Protein AF-A0A1Q6YM67-F1 (afdb_monomer_lite)

Structure (mmCIF, N/CA/C/O backbone):
data_AF-A0A1Q6YM67-F1
#
_entry.id   AF-A0A1Q6YM67-F1
#
loop_
_atom_site.group_PDB
_atom_site.id
_atom_site.type_symbol
_atom_site.label_atom_id
_atom_site.label_alt_id
_atom_site.label_comp_id
_atom_site.label_asym_id
_atom_site.label_entity_id
_atom_site.label_seq_id
_atom_site.pdbx_PDB_ins_code
_atom_site.Cartn_x
_atom_site.Cartn_y
_atom_site.Cartn_z
_atom_site.occupancy
_atom_site.B_iso_or_equiv
_atom_site.auth_seq_id
_atom_site.auth_comp_id
_atom_site.auth_asym_id
_atom_site.auth_atom_id
_atom_site.pdbx_PDB_model_num
ATOM 1 N N . MET A 1 1 ? -21.376 3.772 9.264 1.00 56.62 1 MET A N 1
ATOM 2 C CA . MET A 1 1 ? -21.130 3.956 7.811 1.00 56.62 1 MET A CA 1
ATOM 3 C C . MET A 1 1 ? -19.648 3.897 7.431 1.00 56.62 1 MET A C 1
ATOM 5 O O . MET A 1 1 ? -19.323 3.268 6.432 1.00 56.62 1 MET A O 1
ATOM 9 N N . THR A 1 2 ? -18.739 4.463 8.229 1.00 63.72 2 THR A N 1
ATOM 10 C CA . THR A 1 2 ? -17.271 4.414 8.032 1.00 63.72 2 THR A CA 1
ATOM 11 C C . THR A 1 2 ? -16.704 3.004 7.835 1.00 63.72 2 THR A C 1
ATOM 13 O O . THR A 1 2 ? -15.899 2.781 6.938 1.00 63.72 2 THR A O 1
ATOM 16 N N . ARG A 1 3 ? -17.191 2.022 8.601 1.00 67.38 3 ARG A N 1
ATOM 17 C CA . ARG A 1 3 ? -16.740 0.621 8.524 1.00 67.38 3 ARG A CA 1
ATOM 18 C C . ARG A 1 3 ? -17.023 -0.053 7.173 1.00 67.38 3 ARG A C 1
ATOM 20 O O . ARG A 1 3 ? -16.269 -0.927 6.754 1.00 67.38 3 ARG A O 1
ATOM 27 N N . THR A 1 4 ? -18.091 0.348 6.481 1.00 71.19 4 THR A N 1
ATOM 28 C CA . THR A 1 4 ? -18.458 -0.201 5.165 1.00 71.19 4 THR A CA 1
ATOM 29 C C . THR A 1 4 ? -17.557 0.364 4.070 1.00 71.19 4 THR A C 1
ATOM 31 O O . THR A 1 4 ? -17.015 -0.404 3.284 1.00 71.19 4 THR A O 1
ATOM 34 N N . LEU A 1 5 ? -17.319 1.680 4.088 1.00 68.19 5 LEU A N 1
ATOM 35 C CA . LEU A 1 5 ? -16.354 2.359 3.212 1.00 68.19 5 LEU A CA 1
ATOM 36 C C . LEU A 1 5 ? -14.936 1.799 3.393 1.00 68.19 5 LEU A C 1
ATOM 38 O O . LEU A 1 5 ? -14.264 1.481 2.415 1.00 68.19 5 LEU A O 1
ATOM 42 N N . TYR A 1 6 ? -14.510 1.589 4.641 1.00 68.94 6 TYR A N 1
ATOM 43 C CA . TYR A 1 6 ? -13.208 0.996 4.952 1.00 68.94 6 TYR A CA 1
ATOM 44 C C . TYR A 1 6 ? -13.082 -0.442 4.420 1.00 68.94 6 TYR A C 1
ATOM 46 O O . TYR A 1 6 ? -12.071 -0.814 3.823 1.00 68.94 6 TYR A O 1
ATOM 54 N N . ARG A 1 7 ? -14.150 -1.244 4.540 1.00 72.88 7 ARG A N 1
ATOM 55 C CA . ARG A 1 7 ? -14.228 -2.592 3.954 1.00 72.88 7 ARG A CA 1
ATOM 56 C C . ARG A 1 7 ? -14.150 -2.590 2.431 1.00 72.88 7 ARG A C 1
ATOM 58 O O . ARG A 1 7 ? -13.527 -3.498 1.884 1.00 72.88 7 ARG A O 1
ATOM 65 N N . SER A 1 8 ? -14.750 -1.607 1.758 1.00 72.75 8 SER A N 1
ATOM 66 C CA . SER A 1 8 ? -14.655 -1.466 0.300 1.00 72.75 8 SER A CA 1
ATOM 67 C C . SER A 1 8 ? -13.211 -1.243 -0.141 1.00 72.75 8 SER A C 1
ATOM 69 O O . SER A 1 8 ? -12.766 -1.871 -1.100 1.00 72.75 8 SER A O 1
ATOM 71 N N . VAL A 1 9 ? -12.446 -0.435 0.600 1.00 69.44 9 VAL A N 1
ATOM 72 C CA . VAL A 1 9 ? -11.025 -0.238 0.290 1.00 69.44 9 VAL A CA 1
ATOM 73 C C . VAL A 1 9 ? -10.203 -1.489 0.593 1.00 69.44 9 VAL A C 1
ATOM 75 O O . VAL A 1 9 ? -9.428 -1.913 -0.257 1.00 69.44 9 VAL A O 1
ATOM 78 N N . LEU A 1 10 ? -10.439 -2.164 1.725 1.00 69.69 10 LEU A N 1
ATOM 79 C CA . LEU A 1 10 ? -9.802 -3.456 2.035 1.00 69.69 10 LEU A CA 1
ATOM 80 C C . LEU A 1 10 ? -10.096 -4.537 0.980 1.00 69.69 10 LEU A C 1
ATOM 82 O O . LEU A 1 10 ? -9.299 -5.454 0.781 1.00 69.69 10 LEU A O 1
ATOM 86 N N . TRP A 1 11 ? -11.229 -4.446 0.286 1.00 69.81 11 TRP A N 1
ATOM 87 C CA . TRP A 1 11 ? -11.574 -5.355 -0.806 1.00 69.81 11 TRP A CA 1
ATOM 88 C C . TRP A 1 11 ? -10.702 -5.167 -2.048 1.00 69.81 11 TRP A C 1
ATOM 90 O O . TRP A 1 11 ? -10.428 -6.148 -2.743 1.00 69.81 11 TRP A O 1
ATOM 100 N N . LEU A 1 12 ? -10.211 -3.946 -2.273 1.00 70.44 12 LEU A N 1
ATOM 101 C CA . LEU A 1 12 ? -9.256 -3.618 -3.331 1.00 70.44 12 LEU A CA 1
ATOM 102 C C . LEU A 1 12 ? -7.876 -4.251 -3.079 1.00 70.44 12 LEU A C 1
ATOM 104 O O . LEU A 1 12 ? -7.083 -4.411 -4.007 1.00 70.44 12 LEU A O 1
ATOM 108 N N . HIS A 1 13 ? -7.588 -4.661 -1.837 1.00 66.75 13 HIS A N 1
ATOM 109 C CA . HIS A 1 13 ? -6.345 -5.350 -1.517 1.00 66.75 13 HIS A CA 1
ATOM 110 C C . HIS A 1 13 ? -6.331 -6.794 -2.054 1.00 66.75 13 HIS A C 1
ATOM 112 O O . HIS A 1 13 ? -7.344 -7.514 -2.021 1.00 66.75 13 HIS A O 1
ATOM 118 N N . PRO A 1 14 ? -5.146 -7.283 -2.473 1.00 70.44 14 PRO A N 1
ATOM 119 C CA . PRO A 1 14 ? -4.979 -8.657 -2.920 1.00 70.44 14 PRO A CA 1
ATOM 120 C C . PRO A 1 14 ? -5.410 -9.667 -1.837 1.00 70.44 14 PRO A C 1
ATOM 122 O O . PRO A 1 14 ? -5.151 -9.453 -0.649 1.00 70.44 14 PRO A O 1
ATOM 125 N N . PRO A 1 15 ? -6.000 -10.816 -2.226 1.00 70.06 15 PRO A N 1
ATOM 126 C CA . PRO A 1 15 ? -6.646 -11.745 -1.294 1.00 70.06 15 PRO A CA 1
ATOM 127 C C . PRO A 1 15 ? -5.727 -12.256 -0.174 1.00 70.06 15 PRO A C 1
ATOM 129 O O . PRO A 1 15 ? -6.169 -12.429 0.958 1.00 70.06 15 PRO A O 1
ATOM 132 N N . ARG A 1 16 ? -4.432 -12.455 -0.465 1.00 68.06 16 ARG A N 1
ATOM 133 C CA . ARG A 1 16 ? -3.428 -12.873 0.532 1.00 68.06 16 ARG A CA 1
ATOM 134 C C . ARG A 1 16 ? -3.189 -11.823 1.618 1.00 68.06 16 ARG A C 1
ATOM 136 O O . ARG A 1 16 ? -3.026 -12.189 2.774 1.00 68.06 16 ARG A O 1
ATOM 143 N N . PHE A 1 17 ? -3.181 -10.544 1.247 1.00 66.31 17 PHE A N 1
ATOM 144 C CA . PHE A 1 17 ? -3.013 -9.440 2.190 1.00 66.31 17 PHE A CA 1
ATOM 145 C C . PHE A 1 17 ? -4.276 -9.270 3.028 1.00 66.31 17 PHE A C 1
ATOM 147 O O . PHE A 1 17 ? -4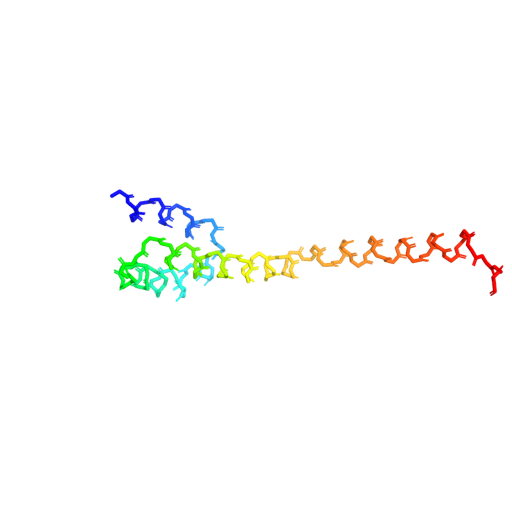.209 -9.217 4.250 1.00 66.31 17 PHE A O 1
ATOM 154 N N . ARG A 1 18 ? -5.441 -9.297 2.371 1.00 73.81 18 ARG A N 1
ATOM 155 C CA . ARG A 1 18 ? -6.742 -9.188 3.035 1.00 73.81 18 ARG A CA 1
ATOM 156 C C . ARG A 1 18 ? -6.905 -10.232 4.140 1.00 73.81 18 ARG A C 1
ATOM 158 O O . ARG A 1 18 ? -7.321 -9.896 5.236 1.00 73.81 18 ARG A O 1
ATOM 165 N N . LYS A 1 19 ? -6.516 -11.483 3.884 1.00 73.44 19 LYS A N 1
ATOM 166 C CA . LYS A 1 19 ? -6.648 -12.571 4.863 1.00 73.44 19 LYS A CA 1
ATOM 167 C C . LYS A 1 19 ? -5.783 -12.385 6.116 1.00 73.44 19 LYS A C 1
ATOM 169 O O . LYS A 1 19 ? -6.091 -12.991 7.132 1.00 73.44 19 LYS A O 1
ATOM 174 N N . ARG A 1 20 ? -4.699 -11.607 6.033 1.00 71.12 20 ARG A N 1
ATOM 175 C CA . ARG A 1 20 ? -3.742 -11.442 7.135 1.00 71.12 20 ARG A CA 1
ATOM 176 C C . ARG A 1 20 ? -3.845 -10.095 7.840 1.00 71.12 20 ARG A C 1
ATOM 178 O O . ARG A 1 20 ? -3.685 -10.052 9.046 1.00 71.12 20 ARG A O 1
ATOM 185 N N . TYR A 1 21 ? -4.139 -9.033 7.098 1.00 70.06 21 TYR A N 1
ATOM 186 C CA . TYR A 1 21 ? -4.055 -7.664 7.602 1.00 70.06 21 TYR A CA 1
ATOM 187 C C . TYR A 1 21 ? -5.402 -6.938 7.635 1.00 70.06 21 TYR A C 1
ATOM 189 O O . TYR A 1 21 ? -5.486 -5.876 8.235 1.00 70.06 21 TYR A O 1
ATOM 197 N N . ALA A 1 22 ? -6.474 -7.470 7.026 1.00 72.81 22 ALA A N 1
ATOM 198 C CA . ALA A 1 22 ? -7.771 -6.780 7.042 1.00 72.81 22 ALA A CA 1
ATOM 199 C C . ALA A 1 22 ? -8.370 -6.676 8.448 1.00 72.81 22 ALA A C 1
ATOM 201 O O . ALA A 1 22 ? -9.055 -5.703 8.743 1.00 72.81 22 ALA A O 1
ATOM 202 N N . GLU A 1 23 ? -8.128 -7.677 9.291 1.00 76.69 23 GLU A N 1
ATOM 203 C CA . GLU A 1 23 ? -8.616 -7.703 10.669 1.00 76.69 23 GLU A CA 1
ATOM 204 C C . GLU A 1 23 ? -7.816 -6.742 11.555 1.00 76.69 23 GLU A C 1
ATOM 206 O O . GLU A 1 23 ? -8.398 -5.912 12.242 1.00 76.69 23 GLU A O 1
ATOM 211 N N . GLU A 1 24 ? -6.489 -6.765 11.431 1.00 75.12 24 GLU A N 1
ATOM 212 C CA . GLU A 1 24 ? -5.568 -5.884 12.156 1.00 75.12 24 GLU A CA 1
ATOM 213 C C . GLU A 1 24 ? -5.766 -4.407 11.775 1.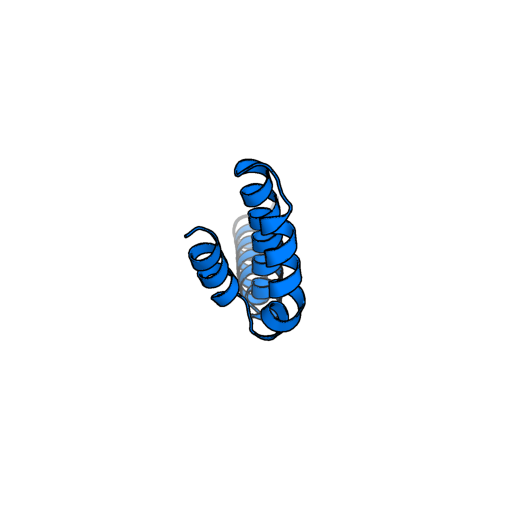00 75.12 24 GLU A C 1
ATOM 215 O O . GLU A 1 24 ? -5.867 -3.540 12.638 1.00 75.12 24 GLU A O 1
ATOM 220 N N . MET A 1 25 ? -5.942 -4.116 10.484 1.00 73.19 25 MET A N 1
ATOM 221 C CA . MET A 1 25 ? -6.252 -2.767 10.006 1.00 73.19 25 MET A CA 1
ATOM 222 C C . MET A 1 25 ? -7.639 -2.288 10.444 1.00 73.19 25 MET A C 1
ATOM 224 O O . MET A 1 25 ? -7.797 -1.123 10.802 1.00 73.19 25 MET A O 1
ATOM 228 N N . ALA A 1 26 ? -8.646 -3.168 10.448 1.00 73.81 26 ALA A N 1
ATOM 229 C CA . ALA A 1 26 ? -9.969 -2.823 10.963 1.00 73.81 26 ALA A CA 1
ATOM 230 C C . ALA A 1 26 ? -9.937 -2.541 12.471 1.00 73.81 26 ALA A C 1
ATOM 232 O O . ALA A 1 26 ? -10.641 -1.644 12.925 1.00 73.81 26 ALA A O 1
ATOM 233 N N . TRP A 1 27 ? -9.106 -3.266 13.221 1.00 75.88 27 TRP A N 1
ATOM 234 C CA . TRP A 1 27 ? -8.915 -3.046 14.650 1.00 75.88 27 TRP A CA 1
ATOM 235 C C . TRP A 1 27 ? -8.208 -1.713 14.930 1.00 75.88 27 TRP A C 1
ATOM 237 O O . TRP A 1 27 ? -8.736 -0.898 15.677 1.00 75.88 27 TRP A O 1
ATOM 247 N N . ILE A 1 28 ? -7.103 -1.414 14.236 1.00 72.62 28 ILE A N 1
ATOM 248 C CA . ILE A 1 28 ? -6.398 -0.121 14.341 1.00 72.62 28 ILE A CA 1
ATOM 249 C C . ILE A 1 28 ? -7.320 1.046 13.968 1.00 72.62 28 ILE A C 1
ATOM 251 O O . ILE A 1 28 ? -7.277 2.095 14.610 1.00 72.62 28 ILE A O 1
ATOM 255 N N . PHE A 1 29 ? -8.164 0.871 12.946 1.00 71.00 29 PHE A N 1
ATOM 256 C CA . PHE A 1 29 ? -9.153 1.867 12.536 1.00 71.00 29 PHE A CA 1
ATOM 257 C C . PHE A 1 29 ? -10.236 2.101 13.594 1.00 71.00 29 PHE A C 1
ATOM 259 O O . PHE A 1 29 ? -10.714 3.228 13.719 1.00 71.00 29 PHE A O 1
ATOM 266 N N . ASP A 1 30 ? -10.644 1.074 14.339 1.00 72.94 30 ASP A N 1
ATOM 267 C CA . ASP A 1 30 ? -11.585 1.231 15.452 1.00 72.94 30 ASP A CA 1
ATOM 268 C C . ASP A 1 30 ? -10.893 1.882 16.671 1.00 72.94 30 ASP A C 1
ATOM 270 O O . ASP A 1 30 ? -11.491 2.760 17.290 1.00 72.94 30 ASP A O 1
ATOM 274 N N . GLU A 1 31 ? -9.624 1.552 16.940 1.00 77.56 31 GLU A N 1
ATOM 275 C CA . GLU A 1 31 ? -8.845 2.021 18.103 1.00 77.56 31 GLU A CA 1
ATOM 276 C C . GLU A 1 31 ? -8.383 3.487 18.000 1.00 77.56 31 GLU A C 1
ATOM 278 O O . GLU A 1 31 ? -8.248 4.190 19.000 1.00 77.56 31 GLU A O 1
ATOM 283 N N . THR A 1 32 ? -8.126 3.991 16.790 1.00 71.38 32 THR A N 1
ATOM 284 C CA . THR A 1 32 ? -7.651 5.376 16.633 1.00 71.38 32 THR A CA 1
ATOM 285 C C . THR A 1 32 ? -8.751 6.375 17.028 1.00 71.38 32 THR A C 1
ATOM 287 O O . THR A 1 32 ? -9.919 6.225 16.673 1.00 71.38 32 THR A O 1
ATOM 290 N N . GLY A 1 33 ? -8.402 7.426 17.771 1.00 67.94 33 GLY A N 1
ATOM 291 C CA . GLY A 1 33 ? -9.385 8.379 18.306 1.00 67.94 33 GLY A CA 1
ATOM 292 C C . GLY A 1 33 ? -9.825 9.456 17.310 1.00 67.94 33 GLY A C 1
ATOM 293 O O . GLY A 1 33 ? -10.972 9.903 17.347 1.00 67.94 33 GLY A O 1
ATOM 294 N N . THR A 1 34 ? -8.945 9.856 16.383 1.00 74.19 34 THR A N 1
ATOM 295 C CA . THR A 1 34 ? -9.201 10.961 15.447 1.00 74.19 34 THR A CA 1
ATOM 296 C C . THR A 1 34 ? -9.248 10.501 13.988 1.00 74.19 34 THR A C 1
ATOM 298 O O . THR A 1 34 ? -8.567 9.566 13.569 1.00 74.19 34 THR A O 1
ATOM 301 N N . ALA A 1 35 ? -10.075 11.164 13.175 1.00 66.50 35 ALA A N 1
ATOM 302 C CA . ALA A 1 35 ? -10.236 10.829 11.758 1.00 66.50 35 ALA A CA 1
ATOM 303 C C . ALA A 1 35 ? -8.971 11.102 10.914 1.00 66.50 35 ALA A C 1
ATOM 305 O O . ALA A 1 35 ? -8.767 10.445 9.895 1.00 66.50 35 ALA A O 1
ATOM 306 N N . GLY A 1 36 ? -8.121 12.046 11.336 1.00 66.38 36 GLY A N 1
ATOM 307 C CA . GLY A 1 36 ? -6.894 12.418 10.623 1.00 66.38 36 GLY A CA 1
ATOM 308 C C . GLY A 1 36 ? -5.785 11.373 10.752 1.00 66.38 36 GLY A C 1
ATOM 309 O O . GLY A 1 36 ? -5.196 10.968 9.751 1.00 66.38 36 GLY A O 1
ATOM 310 N N . GLU A 1 37 ? -5.553 10.865 11.962 1.00 69.94 37 GLU A N 1
ATOM 311 C CA . GLU A 1 37 ? -4.544 9.825 12.221 1.00 69.94 37 GLU A CA 1
ATOM 312 C C . GLU A 1 37 ? -4.926 8.498 11.551 1.00 69.94 37 GLU A C 1
ATOM 314 O O . GLU A 1 37 ? -4.075 7.827 10.961 1.00 69.94 37 GLU A O 1
ATOM 319 N N . LYS A 1 38 ? -6.232 8.179 11.533 1.00 66.88 38 LYS A N 1
ATOM 320 C CA . LYS A 1 38 ? -6.802 7.057 10.763 1.00 66.88 38 LYS A CA 1
ATOM 321 C C . LYS A 1 38 ? -6.443 7.136 9.289 1.00 66.88 38 LYS A C 1
ATOM 323 O O . LYS A 1 38 ? -6.047 6.135 8.697 1.00 66.88 38 LYS A O 1
ATOM 328 N N . ALA A 1 39 ? -6.612 8.313 8.692 1.00 66.25 39 ALA A N 1
ATOM 329 C CA . ALA A 1 39 ? -6.364 8.520 7.273 1.00 66.25 39 ALA A CA 1
ATOM 330 C C . ALA A 1 39 ? -4.869 8.430 6.936 1.00 66.25 39 ALA A C 1
ATOM 332 O O . ALA A 1 39 ? -4.518 7.864 5.903 1.00 66.25 39 ALA A O 1
ATOM 333 N N . PHE A 1 40 ? -3.993 8.927 7.813 1.00 73.75 40 PHE A N 1
ATOM 334 C CA . PHE A 1 40 ? -2.546 8.892 7.601 1.00 73.75 40 PHE A CA 1
ATOM 335 C C . PHE A 1 40 ? -1.976 7.466 7.653 1.00 73.75 40 PHE A C 1
ATOM 337 O O . PHE A 1 40 ? -1.325 7.037 6.701 1.00 73.75 40 PHE A O 1
ATOM 344 N N . LEU A 1 41 ? -2.288 6.697 8.704 1.00 67.12 41 LEU A N 1
ATOM 345 C CA . LEU A 1 41 ? -1.862 5.291 8.832 1.00 67.12 41 LEU A CA 1
ATOM 346 C C . LEU A 1 41 ? -2.386 4.424 7.683 1.00 67.12 41 LEU A C 1
ATOM 348 O O . LEU A 1 41 ? -1.710 3.525 7.181 1.00 67.12 41 LEU A O 1
ATOM 352 N N . PHE A 1 42 ? -3.600 4.723 7.236 1.00 68.81 42 PHE A N 1
ATOM 353 C CA . PHE A 1 42 ? -4.204 4.060 6.097 1.00 68.81 42 PHE A CA 1
ATOM 354 C C . PHE A 1 42 ? -3.506 4.393 4.778 1.00 68.81 42 PHE A C 1
ATOM 356 O O . PHE A 1 42 ? -3.251 3.496 3.973 1.00 68.81 42 PHE A O 1
ATOM 363 N N . TYR A 1 43 ? -3.178 5.666 4.560 1.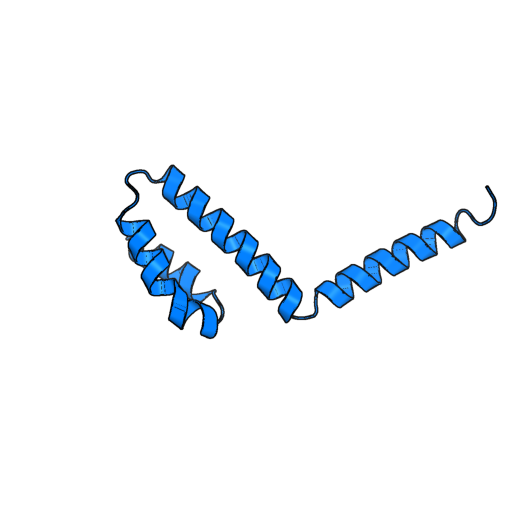00 66.69 43 TYR A N 1
ATOM 364 C CA . TYR A 1 43 ? -2.468 6.108 3.368 1.00 66.69 43 TYR A CA 1
ATOM 365 C C . TYR A 1 43 ? -1.060 5.511 3.307 1.00 66.69 43 TYR A C 1
ATOM 367 O O . TYR A 1 43 ? -0.649 5.016 2.260 1.00 66.69 43 TYR A O 1
ATOM 375 N N . ASP A 1 44 ? -0.353 5.464 4.435 1.00 74.94 44 ASP A N 1
ATOM 376 C CA . ASP A 1 44 ? 0.983 4.872 4.512 1.00 74.94 44 ASP A CA 1
ATOM 377 C C . ASP A 1 44 ? 0.964 3.356 4.216 1.00 74.94 44 ASP A C 1
ATOM 379 O O . ASP A 1 44 ? 1.753 2.839 3.412 1.00 74.94 44 ASP A O 1
ATOM 383 N N . GLY A 1 45 ? -0.038 2.648 4.752 1.00 68.31 45 GLY A N 1
ATOM 384 C CA . GLY A 1 45 ? -0.297 1.244 4.426 1.00 68.31 45 GLY A CA 1
ATOM 385 C C . GLY A 1 45 ? -0.653 1.018 2.949 1.00 68.31 45 GLY A C 1
ATOM 386 O O . GLY A 1 45 ? -0.161 0.070 2.330 1.00 68.31 45 GLY A O 1
ATOM 387 N N . LEU A 1 46 ? -1.452 1.908 2.352 1.00 70.44 46 LEU A N 1
ATOM 388 C CA . LEU A 1 46 ? -1.795 1.891 0.924 1.00 70.44 46 LEU A CA 1
ATOM 389 C C . LEU A 1 46 ? -0.579 2.138 0.030 1.00 70.44 46 LEU A C 1
ATOM 391 O O . LEU A 1 46 ? -0.419 1.448 -0.975 1.00 70.44 46 LEU A O 1
ATOM 395 N N . VAL A 1 47 ? 0.293 3.078 0.392 1.00 74.81 47 VAL A N 1
ATOM 396 C CA . VAL A 1 47 ? 1.522 3.385 -0.355 1.00 74.81 47 VAL A CA 1
ATOM 397 C C . VAL A 1 47 ? 2.474 2.192 -0.333 1.00 74.81 47 VAL A C 1
ATOM 399 O O . VAL A 1 47 ? 3.012 1.800 -1.374 1.00 74.81 47 VAL A O 1
ATOM 402 N N . SER A 1 48 ? 2.648 1.562 0.828 1.00 72.31 48 SER A N 1
ATOM 403 C CA . SER A 1 48 ? 3.457 0.346 0.959 1.00 72.31 48 SER A CA 1
ATOM 404 C C . SER A 1 48 ? 2.877 -0.818 0.153 1.00 72.31 48 SER A C 1
ATOM 406 O O . SER A 1 48 ? 3.613 -1.566 -0.500 1.00 72.31 48 SER A O 1
ATOM 408 N N . LEU A 1 49 ? 1.550 -0.935 0.117 1.00 67.00 49 LEU A N 1
ATOM 409 C CA . LEU A 1 49 ? 0.866 -1.955 -0.665 1.00 67.00 49 LEU A CA 1
ATOM 410 C C . LEU A 1 49 ? 0.967 -1.707 -2.173 1.00 67.00 49 LEU A C 1
ATOM 412 O O . LEU A 1 49 ? 1.271 -2.637 -2.918 1.00 67.00 49 LEU A O 1
ATOM 416 N N . ALA A 1 50 ? 0.744 -0.474 -2.627 1.00 68.06 50 ALA A N 1
ATOM 417 C CA . ALA A 1 50 ? 0.896 -0.087 -4.025 1.00 68.06 50 ALA A CA 1
ATOM 418 C C . ALA A 1 50 ? 2.319 -0.398 -4.499 1.00 68.06 50 ALA A C 1
ATOM 420 O O . ALA A 1 50 ? 2.508 -1.002 -5.556 1.00 68.06 50 ALA A O 1
ATOM 421 N N . ARG A 1 51 ? 3.318 -0.113 -3.657 1.00 73.38 51 ARG A N 1
ATOM 422 C CA . ARG A 1 51 ? 4.717 -0.476 -3.900 1.00 73.38 51 ARG A CA 1
ATOM 423 C C . ARG A 1 51 ? 4.898 -1.992 -4.046 1.00 73.38 51 ARG A C 1
ATOM 425 O O . ARG A 1 51 ? 5.506 -2.441 -5.015 1.00 73.38 51 ARG A O 1
ATOM 432 N N . GLN A 1 52 ? 4.329 -2.796 -3.147 1.00 71.50 52 GLN A N 1
ATOM 433 C CA . GLN A 1 52 ? 4.397 -4.262 -3.240 1.00 71.50 52 GLN A CA 1
ATOM 434 C C . GLN A 1 52 ? 3.656 -4.822 -4.459 1.00 71.50 52 GLN A C 1
ATOM 436 O O . GLN A 1 52 ? 4.098 -5.811 -5.048 1.00 71.50 52 GLN A O 1
ATOM 441 N N . TRP A 1 53 ? 2.553 -4.200 -4.867 1.00 71.81 53 TRP A N 1
ATOM 442 C CA . TRP A 1 53 ? 1.813 -4.579 -6.067 1.00 71.81 53 TRP A CA 1
ATOM 443 C C . TRP A 1 53 ? 2.601 -4.264 -7.336 1.00 71.81 53 TRP A C 1
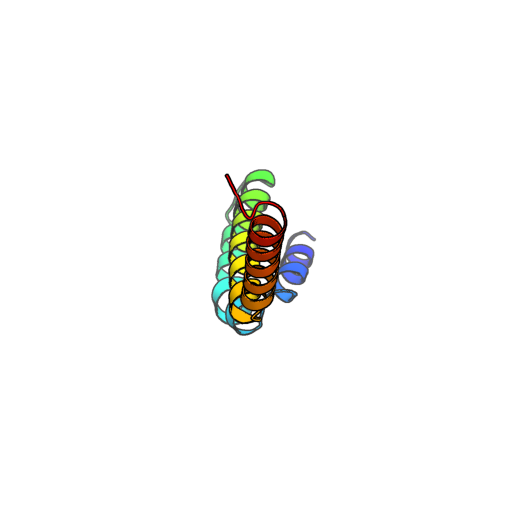ATOM 445 O O . TRP A 1 53 ? 2.706 -5.125 -8.201 1.00 71.81 53 TRP A O 1
ATOM 455 N N . VAL A 1 54 ? 3.235 -3.094 -7.416 1.00 68.06 54 VAL A N 1
ATOM 456 C CA . VAL A 1 54 ? 4.119 -2.702 -8.528 1.00 68.06 54 VAL A CA 1
ATOM 457 C C . VAL A 1 54 ? 5.310 -3.659 -8.654 1.00 68.06 54 VAL A C 1
ATOM 459 O O . VAL A 1 54 ? 5.630 -4.114 -9.758 1.00 68.06 54 VAL A O 1
ATOM 462 N N . VAL A 1 55 ? 5.927 -4.027 -7.526 1.00 68.88 55 VAL A N 1
ATOM 463 C CA . VAL A 1 55 ? 7.025 -5.006 -7.490 1.00 68.88 55 VAL A CA 1
ATOM 464 C C . VAL A 1 55 ? 6.533 -6.395 -7.913 1.00 68.88 55 VAL A C 1
ATOM 466 O O . VAL A 1 55 ? 7.176 -7.058 -8.727 1.00 68.88 55 VAL A O 1
ATOM 469 N N . ARG A 1 56 ? 5.362 -6.837 -7.436 1.00 67.12 56 ARG A N 1
ATOM 470 C CA . ARG A 1 56 ? 4.839 -8.180 -7.742 1.00 67.12 56 ARG A CA 1
ATOM 471 C C . ARG A 1 56 ? 4.222 -8.312 -9.136 1.00 67.12 56 ARG A C 1
ATOM 473 O O . ARG A 1 56 ? 4.292 -9.386 -9.721 1.00 67.12 56 ARG A O 1
ATOM 480 N N . SER A 1 57 ? 3.661 -7.236 -9.680 1.00 66.75 57 SER A N 1
ATOM 481 C CA . SER A 1 57 ? 3.063 -7.167 -11.020 1.00 66.75 57 SER A CA 1
ATOM 482 C C . SER A 1 57 ? 4.107 -7.178 -12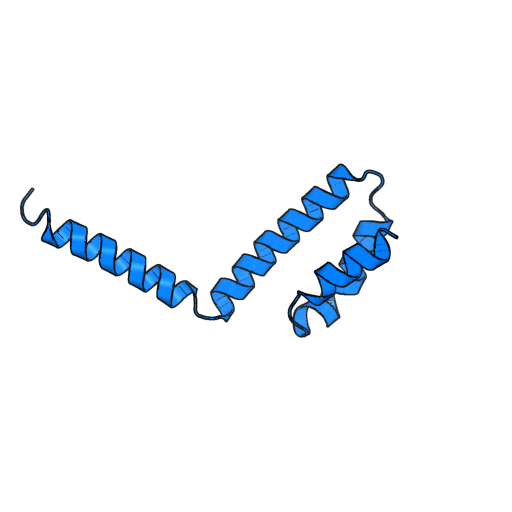.141 1.00 66.75 57 SER A C 1
ATOM 484 O O . SER A 1 57 ? 3.745 -7.229 -13.312 1.00 66.75 57 SER A O 1
ATOM 486 N N . GLY A 1 58 ? 5.401 -7.067 -11.824 1.00 65.25 58 GLY A N 1
ATOM 487 C CA . GLY A 1 58 ? 6.424 -6.892 -12.853 1.00 65.25 58 GLY A CA 1
ATOM 488 C C . GLY A 1 58 ? 6.425 -5.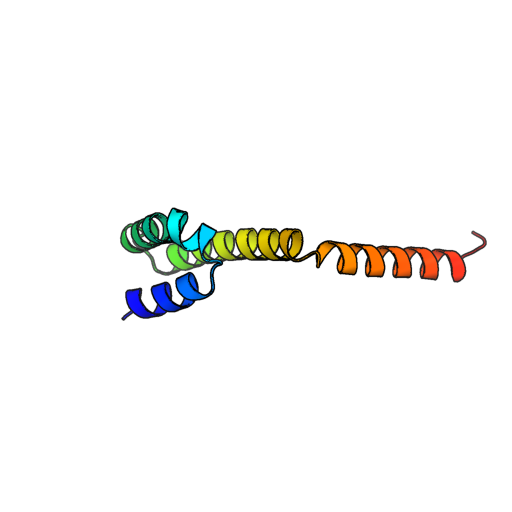496 -13.485 1.00 65.25 58 GLY A C 1
ATOM 489 O O . GLY A 1 58 ? 7.211 -5.263 -14.393 1.00 65.25 58 GLY A O 1
ATOM 490 N N . MET A 1 59 ? 5.617 -4.550 -12.991 1.00 68.25 59 MET A N 1
ATOM 491 C CA . MET A 1 59 ? 5.618 -3.149 -13.441 1.00 68.25 59 MET A CA 1
ATOM 492 C C . MET A 1 59 ? 6.944 -2.446 -13.146 1.00 68.25 59 MET A C 1
ATOM 494 O O . MET A 1 59 ? 7.328 -1.533 -13.869 1.00 68.25 59 MET A O 1
ATOM 498 N N . TRP A 1 60 ? 7.698 -2.928 -12.156 1.00 72.50 60 TRP A N 1
ATOM 499 C CA . TRP A 1 60 ? 9.090 -2.525 -11.960 1.00 72.50 60 TRP A CA 1
ATOM 500 C C . TRP A 1 60 ? 9.961 -2.789 -13.198 1.00 72.50 60 TRP A C 1
ATOM 502 O O . TRP A 1 60 ? 10.866 -2.008 -13.456 1.00 72.50 60 TRP A O 1
ATOM 512 N N . LYS A 1 61 ? 9.666 -3.824 -14.001 1.00 76.00 61 LYS A N 1
ATOM 513 C CA . LYS A 1 61 ? 10.372 -4.098 -15.264 1.00 76.00 61 LYS A CA 1
ATOM 514 C C . LYS A 1 61 ? 10.080 -3.025 -16.308 1.00 76.00 61 LYS A C 1
ATOM 516 O O . LYS A 1 61 ? 10.984 -2.636 -17.032 1.00 76.00 61 LYS A O 1
ATOM 521 N N . ILE A 1 62 ? 8.841 -2.528 -16.357 1.00 77.94 62 ILE A N 1
ATOM 522 C CA . ILE A 1 62 ? 8.448 -1.421 -17.241 1.00 77.94 62 ILE A CA 1
ATOM 523 C C . ILE A 1 62 ? 9.140 -0.133 -16.786 1.00 77.94 62 ILE A C 1
ATOM 525 O O . ILE A 1 62 ? 9.727 0.559 -17.607 1.00 77.94 62 ILE A O 1
ATOM 529 N N . ALA A 1 63 ? 9.150 0.154 -15.482 1.00 78.69 63 ALA A N 1
ATOM 530 C CA . ALA A 1 63 ? 9.868 1.306 -14.936 1.00 78.69 63 ALA A CA 1
ATOM 531 C C . ALA A 1 63 ? 11.381 1.239 -15.226 1.00 78.69 63 ALA A C 1
ATOM 533 O O . ALA A 1 63 ? 11.968 2.236 -15.636 1.00 78.69 63 ALA A O 1
ATOM 534 N N . LEU A 1 64 ? 12.000 0.059 -15.085 1.00 83.44 64 LEU A N 1
ATOM 535 C CA . LEU A 1 64 ? 13.402 -0.169 -15.451 1.00 83.44 64 LEU A CA 1
ATOM 536 C C . LEU A 1 64 ? 13.644 -0.007 -16.953 1.00 83.44 64 LEU A C 1
ATOM 538 O O . LEU A 1 64 ? 14.647 0.583 -17.338 1.00 83.44 64 LEU A O 1
ATOM 542 N N . ALA A 1 65 ? 12.732 -0.496 -17.796 1.00 85.69 65 ALA A N 1
ATOM 543 C CA . ALA A 1 65 ? 12.826 -0.342 -19.244 1.00 85.69 65 ALA A CA 1
ATOM 544 C C . ALA A 1 65 ? 12.729 1.132 -19.663 1.00 85.69 65 ALA A C 1
ATOM 546 O O . ALA A 1 65 ? 13.517 1.581 -20.489 1.00 85.69 65 ALA A O 1
ATOM 547 N N . VAL A 1 66 ? 11.817 1.902 -19.060 1.00 86.44 66 VAL A N 1
ATOM 548 C CA . VAL A 1 66 ? 11.681 3.343 -19.318 1.00 86.44 66 VAL A CA 1
ATOM 549 C C . VAL A 1 66 ? 12.922 4.103 -18.846 1.00 86.44 66 VAL A C 1
ATOM 551 O O . VAL A 1 66 ? 13.453 4.915 -19.596 1.00 86.44 66 VAL A O 1
ATOM 554 N N . LEU A 1 67 ? 13.428 3.818 -17.642 1.00 87.44 67 LEU A N 1
ATOM 555 C CA . LEU A 1 67 ? 14.663 4.432 -17.140 1.00 87.44 67 LEU A CA 1
ATOM 556 C C . LEU A 1 67 ? 15.867 4.103 -18.031 1.00 87.44 67 LEU A C 1
ATOM 558 O O . LEU A 1 67 ? 16.624 5.003 -18.385 1.00 87.44 67 LEU A O 1
ATOM 562 N N . GLY A 1 68 ? 16.018 2.840 -18.435 1.00 86.81 68 GLY A N 1
ATOM 563 C CA . GLY A 1 68 ? 17.062 2.416 -19.367 1.00 86.81 68 GLY A CA 1
ATOM 564 C C . GLY A 1 68 ? 16.954 3.119 -20.720 1.00 86.81 68 GLY A C 1
ATOM 565 O O . GLY A 1 68 ? 17.961 3.595 -21.236 1.00 86.81 68 GLY A O 1
ATOM 566 N N . ALA A 1 69 ? 15.739 3.266 -21.255 1.00 85.25 69 ALA A N 1
ATOM 567 C CA . ALA A 1 69 ? 15.497 3.986 -22.503 1.00 85.25 69 ALA A CA 1
ATOM 568 C C . ALA A 1 69 ? 15.842 5.480 -22.398 1.00 85.25 69 ALA A C 1
ATOM 570 O O . ALA A 1 69 ? 16.420 6.031 -23.330 1.00 85.25 69 ALA A O 1
ATOM 571 N N . LEU A 1 70 ? 15.545 6.134 -21.270 1.00 88.25 70 LEU A N 1
ATOM 572 C CA . LEU A 1 70 ? 15.902 7.538 -21.036 1.00 88.25 70 LEU A CA 1
ATOM 573 C C . LEU A 1 70 ? 17.416 7.737 -20.897 1.00 88.25 70 LEU A C 1
ATOM 575 O O . LEU A 1 70 ? 17.960 8.671 -21.480 1.00 88.25 70 LEU A O 1
ATOM 579 N N . ILE A 1 71 ? 18.103 6.849 -20.170 1.00 86.94 71 ILE A N 1
ATOM 580 C CA . ILE A 1 71 ? 19.570 6.872 -20.036 1.00 86.94 71 ILE A CA 1
ATOM 581 C C . ILE A 1 71 ? 20.228 6.646 -21.400 1.00 86.94 71 ILE A C 1
ATOM 583 O O . ILE A 1 71 ? 21.146 7.372 -21.772 1.00 86.94 71 ILE A O 1
ATOM 587 N N . GLN A 1 72 ? 19.731 5.678 -22.173 1.00 83.44 72 GLN A N 1
ATOM 588 C CA . GLN A 1 72 ? 20.233 5.408 -23.515 1.00 83.44 72 GLN A CA 1
ATOM 589 C C . GLN A 1 72 ? 19.968 6.578 -24.470 1.00 83.44 72 GLN A C 1
ATOM 591 O O . GLN A 1 72 ? 20.863 6.959 -25.217 1.00 83.44 72 GLN A O 1
ATOM 596 N N . ALA A 1 73 ? 18.781 7.189 -24.418 1.00 82.06 73 ALA A N 1
ATOM 597 C CA . ALA A 1 73 ? 18.461 8.376 -25.205 1.00 82.06 73 ALA A CA 1
ATOM 598 C C . ALA A 1 73 ? 19.361 9.564 -24.834 1.00 82.06 73 ALA A C 1
ATOM 600 O O . ALA A 1 73 ? 19.829 10.262 -25.727 1.00 82.06 73 ALA A O 1
ATOM 601 N N . HIS A 1 74 ? 19.657 9.760 -23.546 1.00 77.69 74 HIS A N 1
ATOM 602 C CA . HIS A 1 74 ? 20.595 10.786 -23.089 1.00 77.69 74 HIS A CA 1
ATOM 603 C C . HIS A 1 74 ? 22.017 10.535 -23.608 1.00 77.69 74 HIS A C 1
ATOM 605 O O . HIS A 1 74 ? 22.634 11.448 -24.145 1.00 77.69 74 HIS A O 1
ATOM 611 N N . PHE A 1 75 ? 22.503 9.295 -23.540 1.00 76.88 75 PHE A N 1
ATOM 612 C CA . PHE A 1 75 ? 23.822 8.917 -24.057 1.00 76.88 75 PHE A CA 1
ATOM 613 C C . PHE A 1 75 ? 23.926 9.065 -25.588 1.00 76.88 75 PHE A C 1
ATOM 615 O O . PHE A 1 75 ? 24.971 9.430 -26.114 1.00 76.88 75 PHE A O 1
ATOM 622 N N . ILE A 1 76 ? 22.830 8.817 -26.313 1.00 74.44 76 ILE A N 1
ATOM 623 C CA . ILE A 1 76 ? 22.744 9.007 -27.771 1.00 74.44 76 ILE A CA 1
ATOM 624 C C . ILE A 1 76 ? 22.699 10.495 -28.151 1.00 74.44 76 ILE A C 1
ATOM 626 O O . ILE A 1 76 ? 23.257 10.875 -29.178 1.00 74.44 76 ILE A O 1
ATOM 630 N N . LEU A 1 77 ? 22.034 11.332 -27.349 1.00 69.62 77 LEU A N 1
ATOM 631 C CA . LEU A 1 77 ? 21.944 12.782 -27.564 1.00 69.62 77 LEU A CA 1
ATOM 632 C C . LEU A 1 77 ? 23.192 13.542 -27.095 1.00 69.62 77 LEU A C 1
ATOM 634 O O . LEU A 1 77 ? 23.442 14.629 -27.607 1.00 69.62 77 LEU A O 1
ATOM 638 N N . HIS A 1 78 ? 23.976 12.977 -26.173 1.00 63.31 78 HIS A N 1
ATOM 639 C CA . HIS A 1 78 ? 25.215 13.567 -25.659 1.00 63.31 78 HIS A CA 1
ATOM 640 C C . HIS A 1 78 ? 26.420 12.609 -25.787 1.00 63.31 78 HIS A C 1
ATOM 642 O O . HIS A 1 78 ? 26.992 12.192 -24.781 1.00 63.31 78 HIS A O 1
ATOM 648 N N . PRO A 1 79 ? 26.821 12.218 -27.012 1.00 64.12 79 PRO A N 1
ATOM 649 C CA . PRO A 1 79 ? 27.877 11.222 -27.209 1.00 64.12 79 PRO A CA 1
ATOM 650 C C . PRO A 1 79 ? 29.297 11.746 -26.925 1.00 64.12 79 PRO A C 1
ATOM 652 O O . PRO A 1 79 ? 30.221 10.942 -26.833 1.00 64.12 79 PRO A O 1
ATOM 655 N N . TYR A 1 80 ? 29.478 13.066 -26.810 1.00 59.06 80 TYR A N 1
ATOM 656 C CA . TYR A 1 80 ? 30.769 13.730 -26.621 1.00 59.06 80 TYR A CA 1
ATOM 657 C C . TYR A 1 80 ? 30.604 14.975 -25.732 1.00 59.06 80 TYR A C 1
ATOM 659 O O . TYR A 1 80 ? 30.394 16.070 -26.247 1.00 59.06 80 TYR A O 1
ATOM 667 N N . ASP A 1 81 ? 30.672 14.788 -24.416 1.00 55.12 81 ASP A N 1
ATOM 668 C CA . ASP A 1 81 ? 31.314 15.737 -23.488 1.00 55.12 81 ASP A CA 1
ATOM 669 C C . ASP A 1 81 ? 32.469 14.991 -22.806 1.00 55.12 81 ASP A C 1
ATOM 671 O O . ASP A 1 81 ? 32.298 13.769 -22.559 1.00 55.12 81 ASP A O 1
#

Radius of gyration: 19.46 Å; chains: 1; bounding box: 52×29×46 Å

Sequence (81 aa):
MTRTLYRSVLWLHPPRFRKRYAEEMAWIFDETGTAGEKAFLFYDGLVSLARQWVVRSGMWKIALAVLGALIQAHFILHPYD

Foldseek 3Di:
DVLVVLVVVLVVADPVCSVPCVVVLSVVLVPDDDPVVNVVVVVVVVVVRVVVCCVVVCVVVVVVVVVVVVVVVVCVVPVDD

pLDDT: mean 72.06, std 6.67, range [55.12, 88.25]

Secondary structure (DSSP, 8-state):
-HHHHHHHHHHHS-HHHHHHHHHHHHHHHHH-SSHHHHHHHHHHHHHHHHHHHHHHTTHHHHHHHHHHHHHHHHHHH----